Protein AF-A0A7V9N440-F1 (afdb_monomer_lite)

Radius of gyration: 17.46 Å; chains: 1; bounding box: 48×27×47 Å

Structure (mmCIF, N/CA/C/O backbone):
data_AF-A0A7V9N440-F1
#
_entry.id   AF-A0A7V9N440-F1
#
loop_
_atom_site.group_PDB
_atom_site.id
_atom_site.type_symbol
_atom_site.label_atom_id
_atom_site.label_alt_id
_atom_site.label_comp_id
_atom_site.label_asym_id
_atom_site.label_entity_id
_atom_site.label_seq_id
_atom_site.pdbx_PDB_ins_code
_atom_site.Cartn_x
_atom_site.Cartn_y
_atom_site.Cartn_z
_atom_site.occupancy
_atom_site.B_iso_or_equiv
_atom_site.auth_seq_id
_atom_site.auth_comp_id
_atom_site.auth_asym_id
_atom_site.auth_atom_id
_atom_site.pdbx_PDB_model_num
ATOM 1 N N . MET A 1 1 ? -10.049 13.531 -2.911 1.00 30.08 1 MET A N 1
ATOM 2 C CA . MET A 1 1 ? -10.985 13.261 -4.024 1.00 30.08 1 MET A CA 1
ATOM 3 C C . MET A 1 1 ? -10.228 12.430 -5.049 1.00 30.08 1 MET A C 1
ATOM 5 O O . MET A 1 1 ? -9.351 12.970 -5.702 1.00 30.08 1 MET A O 1
ATOM 9 N N . ILE A 1 2 ? -10.453 11.114 -5.098 1.00 34.09 2 ILE A N 1
ATOM 10 C CA . ILE A 1 2 ? -9.831 10.258 -6.120 1.00 34.09 2 ILE A CA 1
ATOM 11 C C . ILE A 1 2 ? -10.713 10.372 -7.361 1.00 34.09 2 ILE A C 1
ATOM 13 O O . ILE A 1 2 ? -11.875 9.965 -7.333 1.00 34.09 2 ILE A O 1
ATOM 17 N N . GLU A 1 3 ? -10.188 11.000 -8.409 1.00 31.73 3 GLU A N 1
ATOM 18 C CA . GLU A 1 3 ? -10.848 11.143 -9.705 1.00 31.73 3 GLU A CA 1
ATOM 19 C C . GLU A 1 3 ? -11.128 9.752 -10.296 1.00 31.73 3 GLU A C 1
ATOM 21 O O . GLU A 1 3 ? -10.263 9.120 -10.887 1.00 31.73 3 GLU A O 1
ATOM 26 N N . ARG A 1 4 ? -12.363 9.259 -10.143 1.00 41.97 4 ARG A N 1
ATOM 27 C CA . ARG A 1 4 ? -12.854 7.997 -10.736 1.00 41.97 4 ARG A CA 1
ATOM 28 C C . ARG A 1 4 ? -13.227 8.139 -12.223 1.00 41.97 4 ARG A C 1
ATOM 30 O O . ARG A 1 4 ? -14.129 7.466 -12.711 1.00 41.97 4 ARG A O 1
ATOM 37 N N . SER A 1 5 ? -12.593 9.067 -12.936 1.00 39.16 5 SER A N 1
ATOM 38 C CA . SER A 1 5 ? -13.054 9.571 -14.234 1.00 39.16 5 SER A CA 1
ATOM 39 C C . SER A 1 5 ? -11.971 9.474 -15.316 1.00 39.16 5 SER A C 1
ATOM 41 O O . SER A 1 5 ? -11.658 10.460 -15.980 1.00 39.16 5 SER A O 1
ATOM 43 N N . SER A 1 6 ? -11.414 8.280 -15.530 1.00 47.31 6 SER A N 1
ATOM 44 C CA . SER A 1 6 ? -10.543 8.004 -16.690 1.00 47.31 6 SER A CA 1
ATOM 45 C C . SER A 1 6 ? -10.477 6.507 -17.055 1.00 47.31 6 SER A C 1
ATOM 47 O O . SER A 1 6 ? -9.452 5.998 -17.497 1.00 47.31 6 SER A O 1
ATOM 49 N N . ASN A 1 7 ? -11.584 5.773 -16.887 1.00 58.81 7 ASN A N 1
ATOM 50 C CA . ASN A 1 7 ? -11.533 4.318 -16.668 1.00 58.81 7 ASN A CA 1
ATOM 51 C C . ASN A 1 7 ? -11.480 3.395 -17.899 1.00 58.81 7 ASN A C 1
ATOM 53 O O . ASN A 1 7 ? -11.348 2.194 -17.712 1.00 58.81 7 ASN A O 1
ATOM 57 N N . SER A 1 8 ? -11.564 3.864 -19.147 1.00 55.25 8 SER A N 1
ATOM 58 C CA . SER A 1 8 ? -11.547 2.946 -20.308 1.00 55.25 8 SER A CA 1
ATOM 59 C C . SER A 1 8 ? -10.202 2.905 -21.030 1.00 55.25 8 SER A C 1
ATOM 61 O O . SER A 1 8 ? -9.631 1.833 -21.196 1.00 55.25 8 SER A O 1
ATOM 63 N N . ALA A 1 9 ? -9.648 4.055 -21.415 1.00 54.59 9 ALA A N 1
ATOM 64 C CA . ALA A 1 9 ? -8.339 4.105 -22.074 1.00 54.59 9 ALA A CA 1
ATOM 65 C C . ALA A 1 9 ? -7.209 3.641 -21.143 1.00 54.59 9 ALA A C 1
ATOM 67 O O . ALA A 1 9 ? -6.314 2.915 -21.573 1.00 54.59 9 ALA A O 1
ATOM 68 N N . GLN A 1 10 ? -7.283 4.018 -19.864 1.00 62.72 10 GLN A N 1
ATOM 69 C CA . GLN A 1 10 ? -6.302 3.615 -18.867 1.00 62.72 10 GLN A CA 1
ATOM 70 C C . GLN A 1 10 ? -6.396 2.116 -18.553 1.00 62.72 10 GLN A C 1
ATOM 72 O O . GLN A 1 10 ? -5.371 1.447 -18.578 1.00 62.72 10 GLN A O 1
ATOM 77 N N . ALA A 1 11 ? -7.604 1.561 -18.405 1.00 63.94 11 ALA A N 1
ATOM 78 C CA . ALA A 1 11 ? -7.788 0.119 -18.222 1.00 63.94 11 ALA A CA 1
ATOM 79 C C . ALA A 1 11 ? -7.306 -0.705 -19.433 1.00 63.94 11 ALA A C 1
ATOM 81 O O . ALA A 1 11 ? -6.727 -1.775 -19.266 1.00 63.94 11 ALA A O 1
ATOM 82 N N . ILE A 1 12 ? -7.487 -0.204 -20.664 1.00 60.53 12 ILE A N 1
ATOM 83 C CA . ILE A 1 12 ? -6.960 -0.847 -21.882 1.00 60.53 12 ILE A CA 1
ATOM 84 C C . ILE A 1 12 ? -5.424 -0.813 -21.903 1.00 60.53 12 ILE A C 1
ATOM 86 O O . ILE A 1 12 ? -4.786 -1.818 -22.219 1.00 60.53 12 ILE A O 1
ATOM 90 N N . LEU A 1 13 ? -4.823 0.331 -21.560 1.00 59.47 13 LEU A N 1
ATOM 91 C CA . LEU A 1 13 ? -3.368 0.488 -21.472 1.00 59.47 13 LEU A CA 1
ATOM 92 C C . LEU A 1 13 ? -2.767 -0.395 -20.374 1.00 59.47 13 LEU A C 1
ATOM 94 O O . LEU A 1 13 ? -1.733 -1.018 -20.597 1.00 59.47 13 LEU A O 1
ATOM 98 N N . GLU A 1 14 ? -3.410 -0.488 -19.216 1.00 64.25 14 GLU A N 1
ATOM 99 C CA . GLU A 1 14 ? -2.986 -1.360 -18.118 1.00 64.25 14 GLU A CA 1
ATOM 100 C C . GLU A 1 14 ? -3.131 -2.840 -18.500 1.00 64.25 14 GLU A C 1
ATOM 102 O O . GLU A 1 14 ? -2.203 -3.615 -18.280 1.00 64.25 14 GLU A O 1
ATOM 107 N N . GLY A 1 15 ? -4.212 -3.221 -19.191 1.00 67.69 15 GLY A N 1
ATOM 108 C CA . GLY A 1 15 ? -4.383 -4.571 -19.737 1.00 67.69 15 GLY A CA 1
ATOM 109 C C . GLY A 1 15 ? -3.292 -4.968 -20.740 1.00 67.69 15 GLY A C 1
ATOM 110 O O . GLY A 1 15 ? -2.798 -6.092 -20.702 1.00 67.69 15 GLY A O 1
ATOM 111 N N . ALA A 1 16 ? -2.847 -4.041 -21.596 1.00 75.50 16 ALA A N 1
ATOM 112 C CA . ALA A 1 16 ? -1.735 -4.280 -22.525 1.00 75.50 16 ALA A CA 1
ATOM 113 C C . ALA A 1 16 ? -0.368 -4.413 -21.824 1.00 75.50 16 ALA A C 1
ATOM 115 O O . ALA A 1 16 ? 0.564 -4.979 -22.392 1.00 75.50 16 ALA A O 1
ATOM 116 N N . ASN A 1 17 ? -0.252 -3.903 -20.596 1.00 84.69 17 ASN A N 1
ATOM 117 C CA . ASN A 1 17 ? 0.966 -3.920 -19.786 1.00 84.69 17 ASN A CA 1
ATOM 118 C C . ASN A 1 17 ? 0.859 -4.869 -18.580 1.00 84.69 17 ASN A C 1
ATOM 120 O O . ASN A 1 17 ? 1.637 -4.750 -17.635 1.00 84.69 17 ASN A O 1
ATOM 124 N N . TYR A 1 18 ? -0.074 -5.824 -18.612 1.00 84.69 18 TYR A N 1
ATOM 125 C CA . TYR A 1 18 ? -0.367 -6.722 -17.494 1.00 84.69 18 TYR A CA 1
ATOM 126 C C . TYR A 1 18 ? 0.875 -7.447 -16.951 1.00 84.69 18 TYR A C 1
ATOM 128 O O . TYR A 1 18 ? 1.126 -7.423 -15.749 1.00 84.69 18 TYR A O 1
ATOM 136 N N . ASP A 1 19 ? 1.709 -8.013 -17.829 1.00 88.25 19 ASP A N 1
ATOM 137 C CA . ASP A 1 19 ? 2.935 -8.722 -17.426 1.00 88.25 19 ASP A CA 1
ATOM 138 C C . ASP A 1 19 ? 3.953 -7.800 -16.744 1.00 88.25 19 ASP A C 1
ATOM 140 O O . ASP A 1 19 ? 4.621 -8.186 -15.788 1.00 88.25 19 ASP A O 1
ATOM 144 N N . ALA A 1 20 ? 4.070 -6.564 -17.235 1.00 90.56 20 ALA A N 1
ATOM 145 C CA . ALA A 1 20 ? 4.937 -5.552 -16.647 1.00 90.56 20 ALA A CA 1
ATOM 146 C C . ALA A 1 20 ? 4.436 -5.138 -15.257 1.00 90.56 20 ALA A C 1
ATOM 148 O O . ALA A 1 20 ? 5.210 -5.082 -14.304 1.00 90.56 20 ALA A O 1
ATOM 149 N N . ILE A 1 21 ? 3.134 -4.901 -15.122 1.00 90.50 21 ILE A N 1
ATOM 150 C CA . ILE A 1 21 ? 2.525 -4.583 -13.832 1.00 90.50 21 ILE A CA 1
ATOM 151 C C . ILE A 1 21 ? 2.727 -5.744 -12.853 1.00 90.50 21 ILE A C 1
ATOM 153 O O . ILE A 1 21 ? 3.155 -5.510 -11.728 1.00 90.50 21 ILE A O 1
ATOM 157 N N . ASN A 1 22 ? 2.503 -6.990 -13.275 1.00 90.81 22 ASN A N 1
ATOM 158 C CA . ASN A 1 22 ? 2.720 -8.158 -12.421 1.00 90.81 22 ASN A CA 1
ATOM 159 C C . ASN A 1 22 ? 4.161 -8.273 -11.928 1.00 90.81 22 ASN A C 1
ATOM 161 O O . ASN A 1 22 ? 4.359 -8.530 -10.747 1.00 90.81 22 ASN A O 1
ATOM 165 N N . ALA A 1 23 ? 5.153 -8.009 -12.781 1.00 91.94 23 ALA A N 1
ATOM 166 C CA . ALA A 1 23 ? 6.550 -8.021 -12.357 1.00 91.94 23 ALA A CA 1
ATOM 167 C C . ALA A 1 23 ? 6.837 -6.974 -11.259 1.00 91.94 23 ALA A C 1
ATOM 169 O O . ALA A 1 23 ? 7.569 -7.251 -10.307 1.00 91.94 23 ALA A O 1
ATOM 170 N N . ILE A 1 24 ? 6.203 -5.796 -11.334 1.00 93.88 24 ILE A N 1
ATOM 171 C CA . ILE A 1 24 ? 6.261 -4.794 -10.260 1.00 93.88 24 ILE A CA 1
ATOM 172 C C . ILE A 1 24 ? 5.580 -5.321 -8.991 1.00 93.88 24 ILE A C 1
ATOM 174 O O . ILE A 1 24 ? 6.146 -5.203 -7.906 1.00 93.88 24 ILE A O 1
ATOM 178 N N . LEU A 1 25 ? 4.379 -5.895 -9.105 1.00 93.81 25 LEU A N 1
ATOM 179 C CA . LEU A 1 25 ? 3.637 -6.421 -7.953 1.00 93.81 25 LEU A CA 1
ATOM 180 C C . LEU A 1 25 ? 4.380 -7.584 -7.271 1.00 93.81 25 LEU A C 1
ATOM 182 O O . LEU A 1 25 ? 4.369 -7.663 -6.047 1.00 93.81 25 LEU A O 1
ATOM 186 N N . ASP A 1 26 ? 5.089 -8.427 -8.025 1.00 94.06 26 ASP A N 1
ATOM 187 C CA . ASP A 1 26 ? 5.954 -9.489 -7.492 1.00 94.06 26 ASP A CA 1
ATOM 188 C C . ASP A 1 26 ? 7.138 -8.922 -6.696 1.00 94.06 26 ASP A C 1
ATOM 190 O O . ASP A 1 26 ? 7.470 -9.407 -5.606 1.00 94.06 26 ASP A O 1
ATOM 194 N N . ALA A 1 27 ? 7.759 -7.852 -7.201 1.00 94.12 27 ALA A N 1
ATOM 195 C CA . ALA A 1 27 ? 8.814 -7.149 -6.479 1.00 94.12 27 ALA A CA 1
ATOM 196 C C . ALA A 1 27 ? 8.284 -6.508 -5.184 1.00 94.12 27 ALA A C 1
ATOM 198 O O . ALA A 1 27 ? 8.940 -6.584 -4.144 1.00 94.12 27 ALA A O 1
ATOM 199 N N . VAL A 1 28 ? 7.084 -5.922 -5.223 1.00 95.31 28 VAL A N 1
ATOM 200 C CA . VAL A 1 28 ? 6.410 -5.377 -4.036 1.00 95.31 28 VAL A CA 1
ATOM 201 C C . VAL A 1 28 ? 6.100 -6.473 -3.020 1.00 95.31 28 VAL A C 1
ATOM 203 O O . VAL A 1 28 ? 6.401 -6.302 -1.841 1.00 95.31 28 VAL A O 1
ATOM 206 N N . GLU A 1 29 ? 5.530 -7.599 -3.449 1.00 95.31 29 GLU A N 1
ATOM 207 C CA . GLU A 1 29 ? 5.205 -8.712 -2.554 1.00 95.31 29 GLU A CA 1
ATOM 208 C C . GLU A 1 29 ? 6.461 -9.250 -1.863 1.00 95.31 29 GLU A C 1
ATOM 210 O O . GLU A 1 29 ? 6.449 -9.522 -0.665 1.00 95.31 29 GLU A O 1
ATOM 215 N N . THR A 1 30 ? 7.585 -9.307 -2.579 1.00 94.44 30 THR A N 1
ATOM 216 C CA . THR A 1 30 ? 8.878 -9.668 -1.984 1.00 94.44 30 THR A CA 1
ATOM 217 C C . THR A 1 30 ? 9.269 -8.708 -0.856 1.00 94.44 30 THR A C 1
ATOM 219 O O . THR A 1 30 ? 9.739 -9.143 0.199 1.00 94.44 30 THR A O 1
ATOM 222 N N . VAL A 1 31 ? 9.043 -7.402 -1.034 1.00 95.06 31 VAL A N 1
ATOM 223 C CA . VAL A 1 31 ? 9.266 -6.410 0.027 1.00 95.06 31 VAL A CA 1
ATOM 224 C C . VAL A 1 31 ? 8.295 -6.610 1.194 1.00 95.06 31 VAL A C 1
ATOM 226 O O . VAL A 1 31 ? 8.734 -6.607 2.343 1.00 95.06 31 VAL A O 1
ATOM 229 N N . PHE A 1 32 ? 7.007 -6.833 0.929 1.00 94.88 32 PHE A N 1
ATOM 230 C CA . PHE A 1 32 ? 6.005 -7.126 1.960 1.00 94.88 32 PHE A CA 1
ATOM 231 C C . PHE A 1 32 ? 6.393 -8.337 2.811 1.00 94.88 32 PHE A C 1
ATOM 233 O O . PHE A 1 32 ? 6.404 -8.250 4.038 1.00 94.88 32 PHE A O 1
ATOM 240 N N . LEU A 1 33 ? 6.805 -9.434 2.175 1.00 93.19 33 LEU A N 1
ATOM 241 C CA . LEU A 1 33 ? 7.284 -10.630 2.866 1.00 93.19 33 LEU A CA 1
ATOM 242 C C . LEU A 1 33 ? 8.558 -10.357 3.680 1.00 93.19 33 LEU A C 1
ATOM 244 O O . LEU A 1 33 ? 8.710 -10.890 4.779 1.00 93.19 33 LEU A O 1
ATOM 248 N N . SER A 1 34 ? 9.459 -9.501 3.192 1.00 93.44 34 SER A N 1
ATOM 249 C CA . SER A 1 34 ? 10.636 -9.084 3.963 1.00 93.44 34 SER A CA 1
ATOM 250 C C . SER A 1 34 ? 10.241 -8.324 5.233 1.00 93.44 34 SER A C 1
ATOM 252 O O . SER A 1 34 ? 10.752 -8.641 6.303 1.00 93.44 34 SER A O 1
ATOM 254 N N . ILE A 1 35 ? 9.320 -7.361 5.133 1.00 91.19 35 ILE A N 1
ATOM 255 C CA . ILE A 1 35 ? 8.816 -6.565 6.269 1.00 91.19 35 ILE A CA 1
ATOM 256 C C . ILE A 1 35 ? 8.097 -7.468 7.273 1.00 91.19 35 ILE A C 1
ATOM 258 O O . ILE A 1 35 ? 8.349 -7.406 8.476 1.00 91.19 35 ILE A O 1
ATOM 262 N N . ALA A 1 36 ? 7.246 -8.366 6.779 1.00 90.56 36 ALA A N 1
ATOM 263 C CA . ALA A 1 36 ? 6.568 -9.374 7.580 1.00 90.56 36 ALA A CA 1
ATOM 264 C C . ALA A 1 36 ? 7.536 -10.176 8.462 1.00 90.56 36 ALA A C 1
ATOM 266 O O . ALA A 1 36 ? 7.302 -10.342 9.662 1.00 90.56 36 ALA A O 1
ATOM 267 N N . VAL A 1 37 ? 8.635 -10.650 7.867 1.00 91.56 37 VAL A N 1
ATOM 268 C CA . VAL A 1 37 ? 9.679 -11.412 8.561 1.00 91.56 37 VAL A CA 1
ATOM 269 C C . VAL A 1 37 ? 10.464 -10.524 9.529 1.00 91.56 37 VAL A C 1
ATOM 271 O O . VAL A 1 37 ? 10.637 -10.907 10.688 1.00 91.56 37 VAL A O 1
ATOM 274 N N . GLU A 1 38 ? 10.904 -9.345 9.083 1.00 91.75 38 GLU A N 1
ATOM 275 C CA . GLU A 1 38 ? 11.689 -8.383 9.869 1.00 91.75 38 GLU A CA 1
ATOM 276 C C . GLU A 1 38 ? 10.964 -7.980 11.161 1.00 91.75 38 GLU A C 1
ATOM 278 O O . GLU A 1 38 ? 11.551 -8.002 12.246 1.00 91.75 38 GLU A O 1
ATOM 283 N N . HIS A 1 39 ? 9.657 -7.724 11.068 1.00 87.00 39 HIS A N 1
ATOM 284 C CA . HIS A 1 39 ? 8.832 -7.280 12.191 1.00 87.00 39 HIS A CA 1
ATOM 285 C C . HIS A 1 39 ? 8.024 -8.395 12.865 1.00 87.00 39 HIS A C 1
ATOM 287 O O . HIS A 1 39 ? 7.275 -8.128 13.806 1.00 87.00 39 HIS A O 1
ATOM 293 N N . ARG A 1 40 ? 8.196 -9.654 12.438 1.00 87.75 40 ARG A N 1
ATOM 294 C CA . ARG A 1 40 ? 7.511 -10.837 12.997 1.00 87.75 40 ARG A CA 1
ATOM 295 C C . ARG A 1 40 ? 5.983 -10.700 13.008 1.00 87.75 40 ARG A C 1
ATOM 297 O O . ARG A 1 40 ? 5.326 -11.117 13.968 1.00 87.75 40 ARG A O 1
ATOM 304 N N . LEU A 1 41 ? 5.428 -10.116 11.949 1.00 85.06 41 LEU A N 1
ATOM 305 C CA . LEU A 1 41 ? 3.986 -9.947 11.792 1.00 85.06 41 LEU A CA 1
ATOM 306 C C . LEU A 1 41 ? 3.298 -11.322 11.688 1.00 85.06 41 LEU A C 1
ATOM 308 O O . LEU A 1 41 ? 3.867 -12.288 11.176 1.00 85.06 41 LEU A O 1
ATOM 312 N N . ARG A 1 42 ? 2.071 -11.431 12.208 1.00 80.69 42 ARG A N 1
ATOM 313 C CA . ARG A 1 42 ? 1.247 -12.653 12.176 1.00 80.69 42 ARG A CA 1
ATOM 314 C C . ARG A 1 42 ? -0.112 -12.334 11.567 1.00 80.69 42 ARG A C 1
ATOM 316 O O . ARG A 1 42 ? -0.557 -11.199 11.669 1.00 80.69 42 ARG A O 1
ATOM 323 N N . GLY A 1 43 ? -0.769 -13.337 10.980 1.00 77.50 43 GLY A N 1
ATOM 324 C CA . GLY A 1 43 ? -2.095 -13.153 10.376 1.00 77.50 43 GLY A CA 1
ATOM 325 C C . GLY A 1 43 ? -2.071 -12.148 9.226 1.00 77.50 43 GLY A C 1
ATOM 326 O O . GLY A 1 43 ? -2.930 -11.278 9.151 1.00 77.50 43 GLY A O 1
ATOM 327 N N . ILE A 1 44 ? -1.027 -12.220 8.400 1.00 86.88 44 ILE A N 1
ATOM 328 C CA . ILE A 1 44 ? -0.857 -11.331 7.257 1.00 86.88 44 ILE A CA 1
ATOM 329 C C . ILE A 1 44 ? -1.720 -11.851 6.122 1.00 86.88 44 ILE A C 1
ATOM 331 O O . ILE A 1 44 ? -1.623 -13.023 5.754 1.00 86.88 44 ILE A O 1
ATOM 335 N N . GLU A 1 45 ? -2.510 -10.961 5.550 1.00 89.31 45 GLU A N 1
ATOM 336 C CA . GLU A 1 45 ? -3.277 -11.213 4.342 1.00 89.31 45 GLU A CA 1
ATOM 337 C C . GLU A 1 45 ? -2.695 -10.356 3.226 1.00 89.31 45 GLU A C 1
ATOM 339 O O . GLU A 1 45 ? -2.377 -9.183 3.425 1.00 89.31 45 GLU A O 1
ATOM 344 N N . THR A 1 46 ? -2.487 -10.955 2.055 1.00 90.56 46 THR A N 1
ATOM 345 C CA . THR A 1 46 ? -2.036 -10.233 0.866 1.00 90.56 46 THR A CA 1
ATOM 346 C C . THR A 1 46 ? -3.055 -10.418 -0.237 1.00 90.56 46 THR A C 1
ATOM 348 O O . THR A 1 46 ? -3.338 -11.540 -0.654 1.00 90.56 46 THR A O 1
ATOM 351 N N . GLU A 1 47 ? -3.608 -9.307 -0.699 1.00 88.88 47 GLU A N 1
ATOM 352 C CA . GLU A 1 47 ? -4.588 -9.266 -1.774 1.00 88.88 47 GLU A CA 1
ATOM 353 C C . GLU A 1 47 ? -3.960 -8.584 -2.986 1.00 88.88 47 GLU A C 1
ATOM 355 O O . GLU A 1 47 ? -3.324 -7.537 -2.866 1.00 88.88 47 GLU A O 1
ATOM 360 N N . ARG A 1 48 ? -4.128 -9.184 -4.165 1.00 85.88 48 ARG A N 1
ATOM 361 C CA . ARG A 1 48 ? -3.637 -8.659 -5.444 1.00 85.88 48 ARG A CA 1
ATOM 362 C C . ARG A 1 48 ? -4.813 -8.398 -6.373 1.00 85.88 48 ARG A C 1
ATOM 364 O O . ARG A 1 48 ? -5.759 -9.179 -6.383 1.00 85.88 48 ARG A O 1
ATOM 371 N N . TRP A 1 49 ? -4.676 -7.373 -7.211 1.00 71.19 49 TRP A N 1
ATOM 372 C CA . TRP A 1 49 ? -5.598 -7.009 -8.287 1.00 71.19 49 TRP A CA 1
ATOM 373 C C . TRP A 1 49 ? -7.034 -6.771 -7.829 1.00 71.19 49 TRP A C 1
ATOM 375 O O . TRP A 1 49 ? -7.869 -7.675 -7.783 1.00 71.19 49 TRP A O 1
ATOM 385 N N . ARG A 1 50 ? -7.369 -5.499 -7.619 1.00 65.38 50 ARG A N 1
ATOM 386 C CA . ARG A 1 50 ? -8.769 -5.101 -7.587 1.00 65.38 50 ARG A CA 1
ATOM 387 C C . ARG A 1 50 ? -9.294 -5.068 -9.017 1.00 65.38 50 ARG A C 1
ATOM 389 O O . ARG A 1 50 ? -8.591 -4.669 -9.940 1.00 65.38 50 ARG A O 1
ATOM 396 N N . TRP A 1 51 ? -10.537 -5.493 -9.205 1.00 62.66 51 TRP A N 1
ATOM 397 C CA . TRP A 1 51 ? -11.186 -5.598 -10.518 1.00 62.66 51 TRP A CA 1
ATOM 398 C C . TRP A 1 51 ? -11.203 -4.286 -11.326 1.00 62.66 51 TRP A C 1
ATOM 400 O O . TRP A 1 51 ? -11.436 -4.324 -12.532 1.00 62.66 51 TRP A O 1
ATOM 410 N N . ASP A 1 52 ? -10.963 -3.143 -10.681 1.00 67.19 52 ASP A N 1
ATOM 411 C CA . ASP A 1 52 ? -10.904 -1.813 -11.280 1.00 67.19 52 ASP A CA 1
ATOM 412 C C . ASP A 1 52 ? -9.495 -1.199 -11.337 1.00 67.19 52 ASP A C 1
ATOM 414 O O . ASP A 1 52 ? -9.337 -0.190 -12.024 1.00 67.19 52 ASP A O 1
ATOM 418 N N . GLN A 1 53 ? -8.485 -1.764 -10.656 1.00 79.25 53 GLN A N 1
ATOM 419 C CA . GLN A 1 53 ? -7.129 -1.210 -10.679 1.00 79.25 53 GLN A CA 1
ATOM 420 C C . GLN A 1 53 ? -6.005 -2.190 -10.277 1.00 79.25 53 GLN A C 1
ATOM 422 O O . GLN A 1 53 ? -6.158 -2.991 -9.347 1.00 79.25 53 GLN A O 1
ATOM 427 N N . PRO A 1 54 ? -4.830 -2.080 -10.923 1.00 87.44 54 PRO A N 1
ATOM 428 C CA . PRO A 1 54 ? -3.609 -2.787 -10.537 1.00 87.44 54 PRO A CA 1
ATOM 429 C C . PRO A 1 54 ? -3.100 -2.361 -9.156 1.00 87.44 54 PRO A C 1
ATOM 431 O O . PRO A 1 54 ? -2.551 -1.269 -8.967 1.00 87.44 54 PRO A O 1
ATOM 434 N N . GLU A 1 55 ? -3.248 -3.253 -8.183 1.00 91.81 55 GLU A N 1
ATOM 435 C CA . GLU A 1 55 ? -2.782 -3.025 -6.821 1.00 91.81 55 GLU A CA 1
ATOM 436 C C . GLU A 1 55 ? -2.381 -4.305 -6.100 1.00 91.81 55 GLU A C 1
ATOM 438 O O . GLU A 1 55 ? -2.774 -5.411 -6.478 1.00 91.81 55 GLU A O 1
ATOM 443 N N . ILE A 1 56 ? -1.619 -4.123 -5.027 1.00 93.31 56 ILE A N 1
ATOM 444 C CA . ILE A 1 56 ? -1.368 -5.143 -4.019 1.00 93.31 56 ILE A CA 1
ATOM 445 C C . ILE A 1 56 ? -1.481 -4.515 -2.632 1.00 93.31 56 ILE A C 1
ATOM 447 O O . ILE A 1 56 ? -1.005 -3.400 -2.396 1.00 93.31 56 ILE A O 1
ATOM 451 N N . VAL A 1 57 ? -2.134 -5.225 -1.723 1.00 93.69 57 VAL A N 1
ATOM 452 C CA . VAL A 1 57 ? -2.387 -4.796 -0.350 1.00 93.69 57 VAL A CA 1
ATOM 453 C C . VAL A 1 57 ? -1.855 -5.863 0.587 1.00 93.69 57 VAL A C 1
ATOM 455 O O . VAL A 1 57 ? -2.193 -7.029 0.424 1.00 93.69 57 VAL A O 1
ATOM 458 N N . MET A 1 58 ? -1.049 -5.469 1.569 1.00 94.19 58 MET A N 1
ATOM 459 C CA . MET A 1 58 ? -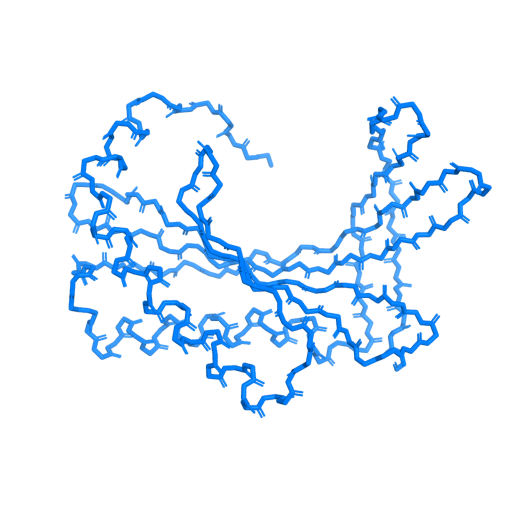0.706 -6.302 2.717 1.00 94.19 58 MET A CA 1
ATOM 460 C C . MET A 1 58 ? -1.436 -5.763 3.940 1.00 94.19 58 MET A C 1
ATOM 462 O O . MET A 1 58 ? -1.148 -4.654 4.388 1.00 94.19 58 MET A O 1
ATOM 466 N N . SER A 1 59 ? -2.347 -6.558 4.484 1.00 92.00 59 SER A N 1
ATOM 467 C CA . SER A 1 59 ? -3.090 -6.266 5.707 1.00 92.00 59 SER A CA 1
ATOM 468 C C . SER A 1 59 ? -2.563 -7.114 6.854 1.00 92.00 59 SER A C 1
ATOM 470 O O . SER A 1 59 ? -2.179 -8.269 6.666 1.00 92.00 59 SER A O 1
ATOM 472 N N . TRP A 1 60 ? -2.552 -6.552 8.055 1.00 88.94 60 TRP A N 1
ATOM 473 C CA . TRP A 1 60 ? -2.261 -7.299 9.268 1.00 88.94 60 TRP A CA 1
ATOM 474 C C . TRP A 1 60 ? -3.056 -6.735 10.436 1.00 88.94 60 TRP A C 1
ATOM 476 O O . TRP A 1 60 ? -3.325 -5.534 10.530 1.00 88.94 60 TRP A O 1
ATOM 486 N N . PHE A 1 61 ? -3.387 -7.624 11.362 1.00 78.50 61 PHE A N 1
ATOM 487 C CA . PHE A 1 61 ? -3.867 -7.230 12.673 1.00 78.50 61 PHE A CA 1
ATOM 488 C C . PHE A 1 61 ? -2.690 -7.231 13.651 1.00 78.50 61 PHE A C 1
ATOM 490 O O . PHE A 1 61 ? -1.792 -8.079 13.551 1.00 78.50 61 PHE A O 1
ATOM 497 N N . PRO A 1 62 ? -2.643 -6.289 14.603 1.00 66.62 62 PRO A N 1
ATOM 498 C CA . PRO A 1 62 ? -1.766 -6.434 15.746 1.00 66.62 62 PRO A CA 1
ATOM 499 C C . PRO A 1 62 ? -2.102 -7.739 16.480 1.00 66.62 62 PRO A C 1
ATOM 501 O O . PRO A 1 62 ? -3.194 -8.294 16.363 1.00 66.62 62 PRO A O 1
ATOM 504 N N . VAL A 1 63 ? -1.136 -8.246 17.247 1.00 61.12 63 VAL A N 1
ATOM 505 C CA . VAL A 1 63 ? -1.391 -9.326 18.212 1.00 61.12 63 VAL A CA 1
ATOM 506 C C . VAL A 1 63 ? -2.613 -8.923 19.052 1.00 61.12 63 VAL A C 1
ATOM 508 O O . VAL A 1 63 ? -2.633 -7.763 19.461 1.00 61.12 63 VAL A O 1
ATOM 511 N N . PRO A 1 64 ? -3.589 -9.819 19.309 1.00 55.22 64 PRO A N 1
ATOM 512 C CA . PRO A 1 64 ? -4.835 -9.452 19.975 1.00 55.22 64 PRO A CA 1
ATOM 513 C C . PRO A 1 64 ? -4.569 -8.608 21.228 1.00 55.22 64 PRO A C 1
ATOM 515 O O . PRO A 1 64 ? -3.866 -9.052 22.144 1.00 55.22 64 PRO A O 1
ATOM 518 N N . ARG A 1 65 ? -5.094 -7.382 21.233 1.00 56.22 65 ARG A N 1
ATOM 519 C CA . ARG A 1 65 ? -5.053 -6.424 22.349 1.00 56.22 65 ARG A CA 1
ATOM 520 C C . ARG A 1 65 ? -6.476 -5.920 22.609 1.00 56.22 65 ARG A C 1
ATOM 522 O O . ARG A 1 65 ? -7.406 -6.295 21.912 1.00 56.22 65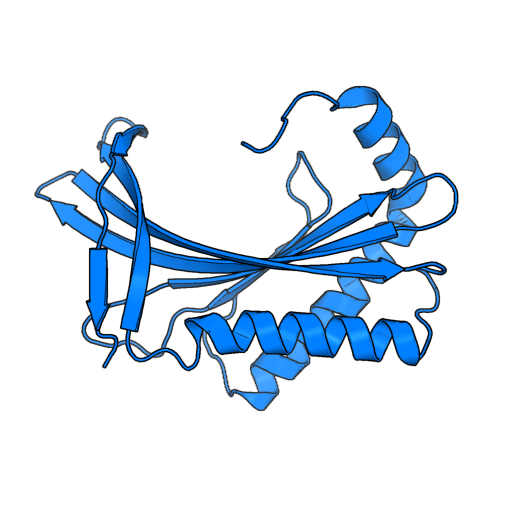 ARG A O 1
ATOM 529 N N . SER A 1 66 ? -6.661 -5.109 23.648 1.00 52.84 66 SER A N 1
ATOM 530 C CA . SER A 1 66 ? -7.965 -4.548 24.041 1.00 52.84 66 SER A CA 1
ATOM 531 C C . SER A 1 66 ? -8.649 -3.721 22.943 1.00 52.84 66 SER A C 1
ATOM 533 O O . SER A 1 66 ? -9.872 -3.603 22.970 1.00 52.84 66 SER A O 1
ATOM 535 N N . THR A 1 67 ? -7.885 -3.200 21.976 1.00 64.81 67 THR A N 1
ATOM 536 C CA . THR A 1 67 ? -8.398 -2.449 20.827 1.00 64.81 67 THR A CA 1
ATOM 537 C C . THR A 1 67 ? -7.790 -2.990 19.534 1.00 64.81 67 THR A C 1
ATOM 539 O O . THR A 1 67 ? -6.612 -2.763 19.245 1.00 64.81 67 THR A O 1
ATOM 542 N N . ASP A 1 68 ? -8.586 -3.711 18.746 1.00 77.88 68 ASP A N 1
ATOM 543 C CA . ASP A 1 68 ? -8.143 -4.280 17.472 1.00 77.88 68 ASP A CA 1
ATOM 544 C C . ASP A 1 68 ? -8.115 -3.192 16.387 1.00 77.88 68 ASP A C 1
ATOM 546 O O . ASP A 1 68 ? -9.110 -2.907 15.720 1.00 77.88 68 ASP A O 1
ATOM 550 N N . VAL A 1 69 ? -6.955 -2.553 16.218 1.00 86.62 69 VAL A N 1
ATOM 551 C CA . VAL A 1 69 ? -6.702 -1.613 15.115 1.00 86.62 69 VAL A CA 1
ATOM 552 C C . VAL A 1 69 ? -6.125 -2.376 13.931 1.00 86.62 69 VAL A C 1
ATOM 554 O O . VAL A 1 69 ? -4.952 -2.750 13.952 1.00 86.62 69 VAL A O 1
ATOM 557 N N . GLY A 1 70 ? -6.921 -2.587 12.887 1.00 88.56 70 GLY A N 1
ATOM 558 C CA . GLY A 1 70 ? -6.439 -3.169 11.639 1.00 88.56 70 GLY A CA 1
ATOM 559 C C . GLY A 1 70 ? -5.523 -2.202 10.890 1.00 88.56 70 GLY A C 1
ATOM 560 O O . GLY A 1 70 ? -5.708 -0.984 10.946 1.00 88.56 70 GLY A O 1
ATOM 561 N N . LYS A 1 71 ? -4.499 -2.730 10.214 1.00 90.94 71 LYS A N 1
ATOM 562 C CA . LYS A 1 71 ? -3.526 -1.935 9.452 1.00 90.94 71 LYS A CA 1
ATOM 563 C C . LYS A 1 71 ? -3.294 -2.559 8.085 1.00 90.94 71 LYS A C 1
ATOM 565 O O . LYS A 1 71 ? -3.345 -3.779 7.940 1.00 90.94 71 LYS A O 1
ATOM 570 N N . ASN A 1 72 ? -3.033 -1.732 7.079 1.00 92.81 72 ASN A N 1
ATOM 571 C CA . ASN A 1 72 ? -2.579 -2.216 5.782 1.00 92.81 72 ASN A CA 1
ATOM 572 C C . ASN A 1 72 ? -1.596 -1.260 5.113 1.00 92.81 72 ASN A C 1
ATOM 574 O O . ASN A 1 72 ? -1.579 -0.062 5.391 1.00 92.81 72 ASN A O 1
ATOM 578 N N . ILE A 1 73 ? -0.797 -1.810 4.203 1.00 93.81 73 ILE A N 1
ATOM 579 C CA . ILE A 1 73 ? -0.021 -1.054 3.226 1.00 93.81 73 ILE A CA 1
ATOM 580 C C . ILE A 1 73 ? -0.528 -1.449 1.853 1.00 93.81 73 ILE A C 1
ATOM 582 O O . ILE A 1 73 ? -0.657 -2.631 1.539 1.00 93.81 73 ILE A O 1
ATOM 586 N N . ARG A 1 74 ? -0.786 -0.449 1.025 1.00 92.88 74 ARG A N 1
ATOM 587 C CA . ARG A 1 74 ? -1.282 -0.589 -0.335 1.00 92.88 74 ARG A CA 1
ATOM 588 C C . ARG A 1 74 ? -0.281 0.010 -1.304 1.00 92.88 74 ARG A C 1
ATOM 590 O O . ARG A 1 74 ? 0.176 1.134 -1.108 1.00 92.88 74 ARG A O 1
ATOM 597 N N . ILE A 1 75 ? -0.005 -0.715 -2.382 1.00 94.62 75 ILE A N 1
ATOM 598 C CA . ILE A 1 75 ? 0.715 -0.190 -3.540 1.00 94.62 75 ILE A CA 1
ATOM 599 C C . ILE A 1 75 ? -0.211 -0.202 -4.744 1.00 94.62 75 ILE A C 1
ATOM 601 O O . ILE A 1 75 ? -0.738 -1.246 -5.120 1.00 94.62 75 ILE A O 1
ATOM 605 N N . PHE A 1 76 ? -0.372 0.962 -5.359 1.00 92.12 76 PHE A N 1
ATOM 606 C CA . PHE A 1 76 ? -1.070 1.139 -6.626 1.00 92.12 76 PHE A CA 1
ATOM 607 C C . PHE A 1 76 ? -0.055 1.389 -7.740 1.00 92.12 76 PHE A C 1
ATOM 609 O O . PHE A 1 76 ? 0.864 2.192 -7.564 1.00 92.12 76 PHE A O 1
ATOM 616 N N . VAL A 1 77 ? -0.227 0.735 -8.888 1.00 91.62 77 VAL A N 1
ATOM 617 C CA . VAL A 1 77 ? 0.700 0.839 -10.023 1.00 91.62 77 VAL A CA 1
ATOM 618 C C . VAL A 1 77 ? -0.028 1.407 -11.233 1.00 91.62 77 VAL A C 1
ATOM 620 O O . VAL A 1 77 ? -0.812 0.710 -11.849 1.00 91.62 77 VAL A O 1
ATOM 623 N N . LYS A 1 78 ? 0.267 2.637 -11.650 1.00 89.62 78 LYS A N 1
ATOM 624 C CA . LYS A 1 78 ? -0.268 3.187 -12.913 1.00 89.62 78 LYS A CA 1
ATOM 625 C C . LYS A 1 78 ? 0.807 3.425 -13.946 1.00 89.62 78 LYS A C 1
ATOM 627 O O . LYS A 1 78 ? 1.971 3.619 -13.613 1.00 89.62 78 LYS A O 1
ATOM 632 N N . MET A 1 79 ? 0.396 3.547 -15.200 1.00 87.50 79 MET A N 1
ATOM 633 C CA . MET A 1 79 ? 1.240 4.141 -16.234 1.00 87.50 79 MET A CA 1
ATOM 634 C C . MET A 1 79 ? 1.466 5.632 -15.933 1.00 87.50 79 MET A C 1
ATOM 636 O O . MET A 1 79 ? 0.513 6.393 -15.770 1.00 87.50 79 MET A O 1
ATOM 640 N N . GLY A 1 80 ? 2.727 6.067 -15.882 1.00 82.31 80 GLY A N 1
ATOM 641 C CA . GLY A 1 80 ? 3.104 7.486 -15.785 1.00 82.31 80 GLY A CA 1
ATOM 642 C C . GLY A 1 80 ? 3.278 8.178 -17.140 1.00 82.31 80 GLY A C 1
ATOM 643 O O . GLY A 1 80 ? 3.665 9.341 -17.219 1.00 82.31 80 GLY A O 1
ATOM 644 N N . GLY A 1 81 ? 3.024 7.449 -18.223 1.00 78.75 81 GLY A N 1
ATOM 645 C CA . GLY A 1 81 ? 3.253 7.854 -19.603 1.00 78.75 81 GLY A CA 1
ATOM 646 C C . GLY A 1 81 ? 3.423 6.612 -20.471 1.00 78.75 81 GLY A C 1
ATOM 647 O O . GLY A 1 81 ? 2.948 5.541 -20.113 1.00 78.75 81 GLY A O 1
ATOM 648 N N . SER A 1 82 ? 4.125 6.729 -21.597 1.00 76.12 82 SER A N 1
ATOM 649 C CA . SER A 1 82 ? 4.409 5.582 -22.473 1.00 76.12 82 SER A CA 1
ATOM 650 C C . SER A 1 82 ? 5.620 4.747 -22.041 1.00 76.12 82 SER A C 1
ATOM 652 O O . SER A 1 82 ? 5.802 3.649 -22.556 1.00 76.12 82 SER A O 1
ATOM 654 N N . THR A 1 83 ? 6.464 5.261 -21.141 1.00 79.94 83 THR A N 1
ATOM 655 C CA . THR A 1 83 ? 7.806 4.706 -20.882 1.00 79.94 83 THR A CA 1
ATOM 656 C C . THR A 1 83 ? 8.081 4.324 -19.433 1.00 79.94 83 THR A C 1
ATOM 658 O O . THR A 1 83 ? 9.164 3.826 -19.150 1.00 79.94 83 THR A O 1
ATOM 661 N N . HIS A 1 84 ? 7.162 4.588 -18.504 1.00 89.12 84 HIS A N 1
ATOM 662 C CA . HIS A 1 84 ? 7.381 4.280 -17.093 1.00 89.12 84 HIS A CA 1
ATOM 663 C C . HIS A 1 84 ? 6.072 4.033 -16.345 1.00 89.12 84 HIS A C 1
ATOM 665 O O . HIS A 1 84 ? 4.996 4.491 -16.746 1.00 89.12 84 HIS A O 1
ATOM 671 N N . PHE A 1 85 ? 6.207 3.345 -15.218 1.00 92.44 85 PHE A N 1
ATOM 672 C CA . PHE A 1 85 ? 5.162 3.068 -14.247 1.00 92.44 85 PHE A CA 1
ATOM 673 C C . PHE A 1 85 ? 5.386 3.927 -13.003 1.00 92.44 85 PHE A C 1
ATOM 675 O O . PHE A 1 85 ? 6.517 4.252 -12.646 1.00 92.44 85 PHE A O 1
ATOM 682 N N . ILE A 1 86 ? 4.302 4.301 -12.339 1.00 93.00 86 ILE A N 1
ATOM 683 C CA . ILE A 1 86 ? 4.298 5.030 -11.078 1.00 93.00 86 ILE A CA 1
ATOM 684 C C . ILE A 1 86 ? 3.691 4.104 -10.035 1.00 93.00 86 ILE A C 1
ATOM 686 O O . ILE A 1 86 ? 2.503 3.787 -10.105 1.00 93.00 86 ILE A O 1
ATOM 690 N N . CYS A 1 87 ? 4.499 3.725 -9.053 1.00 93.94 87 CYS A N 1
ATOM 691 C CA . CYS A 1 87 ? 4.065 2.997 -7.870 1.00 93.94 87 CYS A CA 1
ATOM 692 C C . CYS A 1 87 ? 3.762 4.007 -6.764 1.00 93.94 87 CYS A C 1
ATOM 694 O O . CYS A 1 87 ? 4.681 4.644 -6.247 1.00 93.94 87 CYS A O 1
ATOM 696 N N . ALA A 1 88 ? 2.493 4.188 -6.414 1.00 93.94 88 ALA A N 1
ATOM 697 C CA . ALA A 1 88 ? 2.082 4.997 -5.273 1.00 93.94 88 ALA A CA 1
ATOM 698 C C . ALA A 1 88 ? 1.940 4.109 -4.037 1.00 93.94 88 ALA A C 1
ATOM 700 O O . ALA A 1 88 ? 1.311 3.055 -4.112 1.00 93.94 88 ALA A O 1
ATOM 701 N N . VAL A 1 89 ? 2.523 4.543 -2.921 1.00 94.56 89 VAL A N 1
ATOM 702 C CA . VAL A 1 89 ? 2.464 3.829 -1.643 1.00 94.56 89 VAL A CA 1
ATOM 703 C C . VAL A 1 89 ? 1.484 4.526 -0.716 1.00 94.56 89 VAL A C 1
ATOM 705 O O . VAL A 1 89 ? 1.591 5.730 -0.510 1.00 94.56 89 VAL A O 1
ATOM 708 N N . GLU A 1 90 ? 0.569 3.774 -0.123 1.00 93.19 90 GLU A N 1
ATOM 709 C CA . GLU A 1 90 ? -0.358 4.249 0.899 1.00 93.19 90 GLU A CA 1
ATOM 710 C C . GLU A 1 90 ? -0.312 3.310 2.102 1.00 93.19 90 GLU A C 1
ATOM 712 O O . GLU A 1 90 ? -0.135 2.103 1.957 1.00 93.19 90 GLU A O 1
ATOM 717 N N . SER A 1 91 ? -0.481 3.864 3.295 1.00 92.88 91 SER A N 1
ATOM 718 C CA . SER A 1 91 ? -0.698 3.093 4.517 1.00 92.88 91 SER A CA 1
ATOM 719 C C . SER A 1 91 ? -2.047 3.478 5.090 1.00 92.88 91 SER A C 1
ATOM 721 O O . SER A 1 91 ? -2.458 4.638 4.980 1.00 92.88 91 SER A O 1
ATOM 723 N N . ASN A 1 92 ? -2.734 2.530 5.710 1.00 92.25 92 ASN A N 1
ATOM 724 C CA . ASN A 1 92 ? -4.009 2.773 6.363 1.00 92.25 92 ASN A CA 1
ATOM 725 C C . ASN A 1 92 ? -4.061 2.096 7.727 1.00 92.25 92 ASN A C 1
ATOM 727 O O . ASN A 1 92 ? -3.490 1.023 7.927 1.00 92.25 92 ASN A O 1
ATOM 731 N N . ALA A 1 93 ? -4.819 2.704 8.629 1.00 91.88 93 ALA A N 1
ATOM 732 C CA . ALA A 1 93 ? -5.276 2.088 9.860 1.00 91.88 93 ALA A CA 1
ATOM 733 C C . ALA A 1 93 ? -6.794 2.233 9.945 1.00 91.88 93 ALA A C 1
ATOM 735 O O . ALA A 1 93 ? -7.340 3.264 9.546 1.00 91.88 93 ALA A O 1
ATOM 736 N N . TRP A 1 94 ? -7.472 1.226 10.484 1.00 91.06 94 TRP A N 1
ATOM 737 C CA . TRP A 1 94 ? -8.895 1.312 10.783 1.00 91.06 94 TRP A CA 1
ATOM 738 C C . TRP A 1 94 ? -9.218 0.705 12.141 1.00 91.06 94 TRP A C 1
ATOM 740 O O . TRP A 1 94 ? -8.534 -0.197 12.626 1.00 91.06 94 TRP A O 1
ATOM 750 N N . PHE A 1 95 ? -10.281 1.215 12.742 1.00 89.31 95 PHE A N 1
ATOM 751 C CA . PHE A 1 95 ? -10.830 0.735 13.999 1.00 89.31 95 PHE A CA 1
ATOM 752 C C . PHE A 1 95 ? -12.354 0.711 13.891 1.00 89.31 95 PHE A C 1
ATOM 754 O O . PHE A 1 95 ? -12.950 1.657 13.378 1.00 89.31 95 PHE A O 1
ATOM 761 N N . ASP A 1 96 ? -12.966 -0.372 14.365 1.00 89.06 96 ASP A N 1
ATOM 762 C CA . ASP A 1 96 ? -14.412 -0.570 14.322 1.00 89.06 96 ASP A CA 1
ATOM 763 C C . ASP A 1 96 ? -15.014 -0.386 15.718 1.00 89.06 96 ASP A C 1
ATOM 765 O O . ASP A 1 96 ? -14.820 -1.201 16.621 1.00 89.06 96 ASP A O 1
ATOM 769 N N . GLU A 1 97 ? -15.788 0.681 15.880 1.00 89.44 97 GLU A N 1
ATOM 770 C CA . GLU A 1 97 ? -16.577 0.956 17.074 1.00 89.44 97 GLU A CA 1
ATOM 771 C C . GLU A 1 97 ? -17.990 0.391 16.909 1.00 89.44 97 GLU A C 1
ATOM 773 O O . GLU A 1 97 ? -18.622 0.555 15.866 1.00 89.44 97 GLU A O 1
ATOM 778 N N . HIS A 1 98 ? -18.500 -0.291 17.933 1.00 87.75 98 HIS A N 1
ATOM 779 C CA . HIS A 1 98 ? -19.846 -0.862 17.902 1.00 87.75 98 HIS A CA 1
ATOM 780 C C . HIS A 1 98 ? -20.829 0.051 18.643 1.00 87.75 98 HIS A C 1
ATOM 782 O O . HIS A 1 98 ? -20.741 0.216 19.859 1.00 87.75 98 HIS A O 1
ATOM 788 N N . GLU A 1 99 ? -21.805 0.593 17.913 1.00 87.19 99 GLU A N 1
ATOM 789 C CA . GLU A 1 99 ? -22.901 1.414 18.434 1.00 87.19 99 GLU A CA 1
ATOM 790 C C . GLU A 1 99 ? -24.224 0.642 18.279 1.00 87.19 99 GLU A C 1
ATOM 792 O O . GLU A 1 99 ? -24.929 0.754 17.271 1.00 87.19 99 GLU A O 1
ATOM 797 N N . GLY A 1 100 ? -24.559 -0.192 19.269 1.00 87.06 100 GLY A N 1
ATOM 798 C CA . GLY A 1 100 ? -25.730 -1.074 19.197 1.00 87.06 100 GLY A CA 1
ATOM 799 C C . GLY A 1 100 ? -25.605 -2.092 18.058 1.00 87.06 100 GLY A C 1
ATOM 800 O O . GLY A 1 100 ? -24.665 -2.881 18.044 1.00 87.06 100 GLY A O 1
ATOM 801 N N . ASP A 1 101 ? -26.536 -2.049 17.100 1.00 84.88 101 ASP A N 1
ATOM 802 C CA . ASP A 1 101 ? -26.544 -2.914 15.906 1.00 84.88 101 ASP A CA 1
ATOM 803 C C . ASP A 1 101 ? -25.780 -2.309 14.710 1.00 84.88 101 ASP A C 1
ATOM 805 O O . ASP A 1 101 ? -25.863 -2.815 13.587 1.00 84.88 101 ASP A O 1
ATOM 809 N N . THR A 1 102 ? -25.080 -1.191 14.916 1.00 88.50 102 THR A N 1
ATOM 810 C CA . THR A 1 102 ? -24.314 -0.503 13.870 1.00 88.50 102 THR A CA 1
ATOM 811 C C . THR A 1 102 ? -22.823 -0.537 14.167 1.00 88.50 102 THR A C 1
ATOM 813 O O . THR A 1 102 ? -22.406 -0.568 15.325 1.00 88.50 102 THR A O 1
ATOM 816 N N . ILE A 1 103 ? -22.018 -0.532 13.105 1.00 90.06 103 ILE A N 1
ATOM 817 C CA . ILE A 1 103 ? -20.560 -0.435 13.201 1.00 90.06 103 ILE A CA 1
ATOM 818 C C . ILE A 1 103 ? -20.154 0.930 12.664 1.00 90.06 103 ILE A C 1
ATOM 820 O O . ILE A 1 103 ? -20.504 1.280 11.539 1.00 90.06 103 ILE A O 1
ATOM 824 N N . VAL A 1 104 ? -19.400 1.694 13.440 1.00 90.94 104 VAL A N 1
ATOM 825 C CA . VAL A 1 104 ? -18.731 2.907 12.977 1.00 90.94 104 VAL A CA 1
ATOM 826 C C .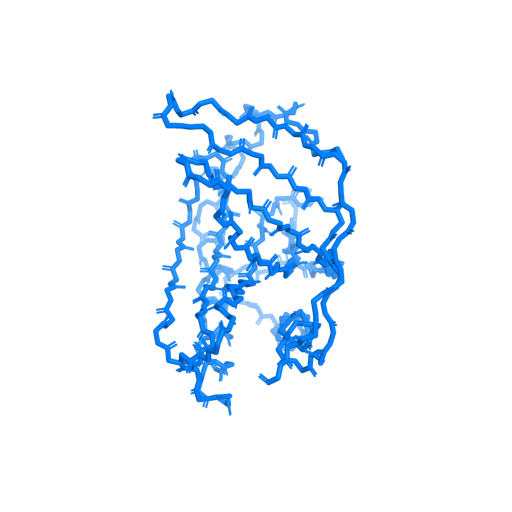 VAL A 1 104 ? -17.272 2.562 12.722 1.00 90.94 104 VAL A C 1
ATOM 828 O O . VAL A 1 104 ? -16.513 2.286 13.647 1.00 90.94 104 VAL A O 1
ATOM 831 N N . ARG A 1 105 ? -16.878 2.552 11.448 1.00 90.38 105 ARG A N 1
ATOM 832 C CA . ARG A 1 105 ? -15.487 2.338 11.050 1.00 90.38 105 ARG A CA 1
ATOM 833 C C . ARG A 1 105 ? -14.774 3.673 10.955 1.00 90.38 105 ARG A C 1
ATOM 835 O O . ARG A 1 105 ? -15.078 4.467 10.065 1.00 90.38 105 ARG A O 1
ATOM 842 N N . HIS A 1 106 ? -13.790 3.868 11.817 1.00 91.12 106 HIS A N 1
ATOM 843 C CA . HIS A 1 106 ? -12.857 4.989 11.795 1.00 91.12 106 HIS A CA 1
ATOM 844 C C . HIS A 1 106 ? -11.654 4.639 10.912 1.00 91.12 106 HIS A C 1
ATOM 846 O O . HIS A 1 106 ? -11.181 3.502 10.935 1.00 91.12 106 HIS A O 1
ATOM 852 N N . TRP A 1 107 ? -11.159 5.589 10.118 1.00 90.38 107 TRP A N 1
ATOM 853 C CA . TRP A 1 107 ? -10.093 5.382 9.135 1.00 90.38 107 TRP A CA 1
ATOM 854 C C . TRP A 1 107 ? -9.033 6.489 9.197 1.00 90.38 107 TRP A C 1
ATOM 856 O O . TRP A 1 107 ? -9.330 7.683 9.183 1.00 90.38 107 TRP A O 1
ATOM 866 N N . GLY A 1 108 ? -7.772 6.069 9.262 1.00 89.62 108 GLY A N 1
ATOM 867 C CA . GLY A 1 108 ? -6.591 6.913 9.168 1.00 89.62 108 GLY A CA 1
ATOM 868 C C . GLY A 1 108 ? -5.842 6.557 7.894 1.00 89.62 108 GLY A C 1
ATOM 869 O O . GLY A 1 108 ? -5.602 5.381 7.618 1.00 89.62 108 GLY A O 1
ATOM 870 N N . ASN A 1 109 ? -5.490 7.561 7.097 1.00 90.44 109 ASN A N 1
ATOM 871 C CA . ASN A 1 109 ? -4.761 7.367 5.849 1.00 90.44 109 ASN A CA 1
ATOM 872 C C . ASN A 1 109 ? -3.443 8.134 5.881 1.00 90.44 109 ASN A C 1
ATOM 874 O O . ASN A 1 109 ? -3.382 9.296 6.281 1.00 90.44 109 ASN A O 1
ATOM 878 N N . PHE A 1 110 ? -2.398 7.477 5.400 1.00 88.38 110 PHE A N 1
ATOM 879 C CA . PHE A 1 110 ? -1.139 8.108 5.070 1.00 88.38 110 PHE A CA 1
ATOM 880 C C . PHE A 1 110 ? -0.847 7.887 3.593 1.00 88.38 110 PHE A C 1
ATOM 882 O O . PHE A 1 110 ? -0.513 6.780 3.162 1.00 88.38 110 PHE A O 1
ATOM 889 N N . ALA A 1 111 ? -0.944 8.967 2.824 1.00 86.31 111 ALA A N 1
ATOM 890 C CA . ALA A 1 111 ? -0.462 9.000 1.457 1.00 86.31 111 ALA A CA 1
ATOM 891 C C . ALA A 1 111 ? 1.070 9.085 1.474 1.00 86.31 111 ALA A C 1
ATOM 893 O O . ALA A 1 111 ? 1.660 10.119 1.802 1.00 86.31 111 ALA A O 1
ATOM 894 N N . GLY A 1 112 ? 1.718 7.973 1.143 1.00 83.94 112 GLY A N 1
ATOM 895 C CA . GLY A 1 112 ? 3.158 7.906 0.976 1.00 83.94 112 GLY A CA 1
ATOM 896 C C . GLY A 1 112 ? 3.626 8.594 -0.307 1.00 83.94 112 GLY A C 1
ATOM 897 O O . GLY A 1 112 ? 2.885 9.256 -1.032 1.00 83.94 112 GLY A O 1
ATOM 898 N N . SER A 1 113 ? 4.919 8.455 -0.587 1.00 87.81 113 SER A N 1
ATOM 899 C CA . SER A 1 113 ? 5.511 8.965 -1.827 1.00 8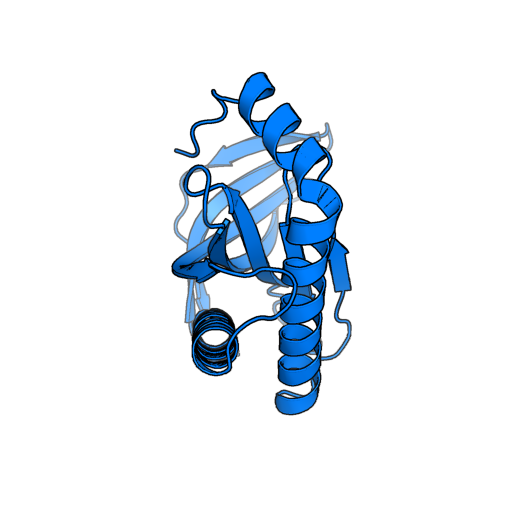7.81 113 SER A CA 1
ATOM 900 C C . SER A 1 113 ? 5.351 7.970 -2.975 1.00 87.81 113 SER A C 1
ATOM 902 O O . SER A 1 113 ? 5.108 6.783 -2.767 1.00 87.81 113 SER A O 1
ATOM 904 N N . THR A 1 114 ? 5.561 8.450 -4.197 1.00 92.81 114 THR A N 1
ATOM 905 C CA . THR A 1 114 ? 5.600 7.608 -5.392 1.00 92.81 114 THR A CA 1
ATOM 906 C C . THR A 1 114 ? 7.027 7.159 -5.718 1.00 92.81 114 THR A C 1
ATOM 908 O O . THR A 1 114 ? 8.003 7.838 -5.380 1.00 92.81 114 THR A O 1
ATOM 911 N N . VAL A 1 115 ? 7.149 6.032 -6.417 1.00 93.50 115 VAL A N 1
ATOM 912 C CA . VAL A 1 115 ? 8.387 5.550 -7.043 1.00 93.50 115 VAL A CA 1
ATOM 913 C C . VAL A 1 115 ? 8.127 5.367 -8.531 1.00 93.50 115 VAL A C 1
ATOM 915 O O . VAL A 1 115 ? 7.133 4.755 -8.914 1.00 93.50 115 VAL A O 1
ATOM 918 N N . ASN A 1 116 ? 9.009 5.907 -9.367 1.00 94.38 116 ASN A N 1
ATOM 919 C CA . ASN A 1 116 ? 8.940 5.698 -10.809 1.00 94.38 116 ASN A CA 1
ATOM 920 C C . ASN A 1 116 ? 9.746 4.449 -11.161 1.00 94.38 116 ASN A C 1
ATOM 922 O O . ASN A 1 116 ? 10.912 4.361 -10.782 1.00 94.38 116 ASN A O 1
ATOM 926 N N . ILE A 1 117 ? 9.126 3.523 -11.886 1.00 93.12 117 ILE A N 1
ATOM 927 C CA . ILE A 1 117 ? 9.746 2.299 -12.388 1.00 93.12 117 ILE A CA 1
ATOM 928 C C . ILE A 1 117 ? 9.850 2.409 -13.904 1.00 93.12 117 ILE A C 1
ATOM 930 O O . ILE A 1 117 ? 8.846 2.533 -14.606 1.00 93.12 117 ILE A O 1
ATOM 934 N N . THR A 1 118 ? 11.079 2.406 -14.397 1.00 91.00 118 THR A N 1
ATOM 935 C CA . THR A 1 118 ? 11.407 2.566 -15.816 1.00 91.00 118 THR A CA 1
ATOM 936 C C . THR A 1 118 ? 11.462 1.230 -16.543 1.00 91.00 118 THR A C 1
ATOM 938 O O . THR A 1 118 ? 10.961 1.134 -17.661 1.00 91.00 118 THR A O 1
ATOM 941 N N . ASP A 1 119 ? 11.991 0.190 -15.890 1.00 89.12 119 ASP A N 1
ATOM 942 C CA . ASP A 1 119 ? 11.950 -1.186 -16.382 1.00 89.12 119 ASP A CA 1
ATOM 943 C C . ASP A 1 119 ? 11.256 -2.108 -15.359 1.00 89.12 119 ASP A C 1
ATOM 945 O O . ASP A 1 119 ? 11.851 -2.484 -14.347 1.00 89.12 119 ASP A O 1
ATOM 949 N N . PRO A 1 120 ? 9.992 -2.491 -15.600 1.00 86.38 120 PRO A N 1
ATOM 950 C CA . PRO A 1 120 ? 9.235 -3.357 -14.700 1.00 86.38 120 PRO A CA 1
ATOM 951 C C . PRO A 1 120 ? 9.763 -4.795 -14.649 1.00 86.38 120 PRO A C 1
ATOM 953 O O . PRO A 1 120 ? 9.548 -5.485 -13.658 1.00 86.38 120 PRO A O 1
ATOM 956 N N . ARG A 1 121 ? 10.430 -5.277 -15.708 1.00 85.75 121 ARG A N 1
ATOM 957 C CA . ARG A 1 121 ? 10.920 -6.666 -15.783 1.00 85.75 121 ARG A CA 1
ATOM 958 C C . ARG A 1 121 ? 12.238 -6.838 -15.050 1.00 85.75 121 ARG A C 1
ATOM 960 O O . ARG A 1 121 ? 12.606 -7.952 -14.683 1.00 85.75 121 ARG A O 1
ATOM 967 N N . THR A 1 122 ? 12.991 -5.758 -14.893 1.00 87.56 122 THR A N 1
ATOM 968 C CA . THR A 1 122 ? 14.279 -5.773 -14.209 1.00 87.56 122 THR A CA 1
ATOM 969 C C . THR A 1 122 ? 14.452 -4.462 -13.465 1.00 87.56 122 THR A C 1
ATOM 971 O O . THR A 1 122 ? 15.146 -3.558 -13.928 1.00 87.56 122 THR A O 1
ATOM 974 N N . LEU A 1 123 ? 13.825 -4.374 -12.287 1.00 89.75 123 LEU A N 1
ATOM 975 C CA . LEU A 1 123 ? 14.001 -3.224 -11.409 1.00 89.75 123 LEU A CA 1
ATOM 976 C C . LEU A 1 123 ? 15.492 -3.042 -11.129 1.00 89.75 123 LEU A C 1
ATOM 978 O O . LEU A 1 123 ? 16.179 -3.952 -10.655 1.00 89.75 123 LEU A O 1
ATOM 982 N N . SER A 1 124 ? 15.994 -1.841 -11.388 1.00 92.06 124 SER A N 1
ATOM 983 C CA . SER A 1 124 ? 17.351 -1.483 -11.008 1.00 92.06 124 SER A CA 1
ATOM 984 C C . SER A 1 124 ? 17.530 -1.593 -9.489 1.00 92.06 124 SER A C 1
ATOM 986 O O . SER A 1 124 ? 16.578 -1.523 -8.703 1.00 92.06 124 SER A O 1
ATOM 988 N N . ALA A 1 125 ? 18.783 -1.707 -9.042 1.00 91.62 125 ALA A N 1
ATOM 989 C CA . ALA A 1 125 ? 19.097 -1.700 -7.613 1.00 91.62 125 ALA A CA 1
ATOM 990 C C . ALA A 1 125 ? 18.599 -0.417 -6.918 1.00 91.62 125 ALA A C 1
ATOM 992 O O . ALA A 1 125 ? 18.186 -0.452 -5.759 1.00 91.62 125 ALA A O 1
ATOM 993 N N . LEU A 1 126 ? 18.605 0.714 -7.635 1.00 92.81 126 LEU A N 1
ATOM 994 C CA . LEU A 1 126 ? 18.087 1.981 -7.130 1.00 92.81 126 LEU A CA 1
ATOM 995 C C . LEU A 1 126 ? 16.562 1.950 -6.975 1.00 92.81 126 LEU A C 1
ATOM 997 O O . LEU A 1 126 ? 16.071 2.324 -5.915 1.00 92.81 126 LEU A O 1
ATOM 1001 N N . GLU A 1 127 ? 15.827 1.501 -7.993 1.00 93.25 127 GLU A N 1
ATOM 1002 C CA . GLU A 1 127 ? 14.361 1.391 -7.943 1.00 93.25 127 GLU A CA 1
ATOM 1003 C C . GLU A 1 127 ? 13.911 0.426 -6.845 1.00 93.25 127 GLU A C 1
ATOM 1005 O O . GLU A 1 127 ? 13.038 0.772 -6.053 1.00 93.25 127 GLU A O 1
ATOM 1010 N N . SER A 1 128 ? 14.568 -0.731 -6.734 1.00 92.19 128 SER A N 1
ATOM 1011 C CA . SER A 1 128 ? 14.293 -1.720 -5.685 1.00 92.19 128 SER A CA 1
ATOM 1012 C C . SER A 1 128 ? 14.515 -1.139 -4.286 1.00 92.19 128 SER A C 1
ATOM 1014 O O . SER A 1 128 ? 13.668 -1.286 -3.404 1.00 92.19 128 SER A O 1
ATOM 1016 N N . ARG A 1 129 ? 15.632 -0.424 -4.083 1.00 94.06 129 ARG A N 1
ATOM 1017 C CA . ARG A 1 129 ? 15.934 0.245 -2.810 1.00 94.06 129 ARG A CA 1
ATOM 1018 C C . ARG A 1 129 ? 14.899 1.319 -2.481 1.00 94.06 129 ARG A C 1
ATOM 1020 O O . ARG A 1 129 ? 14.401 1.347 -1.362 1.00 94.06 129 ARG A O 1
ATOM 1027 N N . LEU A 1 130 ? 14.566 2.184 -3.441 1.00 94.12 130 LEU A N 1
ATOM 1028 C CA . LEU A 1 130 ? 13.578 3.246 -3.240 1.00 94.12 130 LEU A CA 1
ATOM 1029 C C . LEU A 1 130 ? 12.196 2.671 -2.924 1.00 94.12 130 LEU A C 1
ATOM 1031 O O . LEU A 1 130 ? 11.526 3.183 -2.031 1.00 94.12 130 LEU A O 1
ATOM 1035 N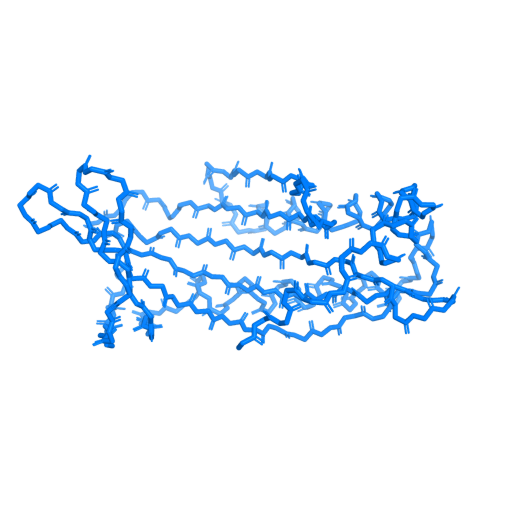 N . LEU A 1 131 ? 11.782 1.610 -3.621 1.00 93.69 131 LEU A N 1
ATOM 1036 C CA . LEU A 1 131 ? 10.523 0.920 -3.362 1.00 93.69 131 LEU A CA 1
ATOM 1037 C C . LEU A 1 131 ? 10.479 0.382 -1.930 1.00 93.69 131 LEU A C 1
ATOM 1039 O O . LEU A 1 131 ? 9.542 0.711 -1.204 1.00 93.69 131 LEU A O 1
ATOM 1043 N N . LYS A 1 132 ? 11.520 -0.342 -1.491 1.00 94.44 132 LYS A N 1
ATOM 1044 C CA . LYS A 1 132 ? 11.617 -0.814 -0.103 1.00 94.44 132 LYS A CA 1
ATOM 1045 C C . LYS A 1 132 ? 11.546 0.342 0.894 1.00 94.44 132 LYS A C 1
ATOM 1047 O O . LYS A 1 132 ? 10.698 0.321 1.773 1.00 94.44 132 LYS A O 1
ATOM 1052 N N . GLU A 1 133 ? 12.354 1.386 0.709 1.00 94.44 133 GLU A N 1
ATOM 1053 C CA . GLU A 1 133 ? 12.378 2.553 1.603 1.00 94.44 133 GLU A CA 1
ATOM 1054 C C . GLU A 1 133 ? 11.013 3.250 1.720 1.00 94.44 133 GLU A C 1
ATOM 1056 O O . GLU A 1 133 ? 10.666 3.766 2.784 1.00 94.44 133 GLU A O 1
ATOM 1061 N N . ARG A 1 134 ? 10.224 3.305 0.637 1.00 94.62 134 ARG A N 1
ATOM 1062 C CA . ARG A 1 134 ? 8.871 3.879 0.693 1.00 94.62 134 ARG A CA 1
ATOM 1063 C C . ARG A 1 134 ? 7.898 2.982 1.441 1.00 94.62 134 ARG A C 1
ATOM 1065 O O . ARG A 1 134 ? 7.088 3.509 2.200 1.00 94.62 134 ARG A O 1
ATOM 1072 N N . ILE A 1 135 ? 7.979 1.672 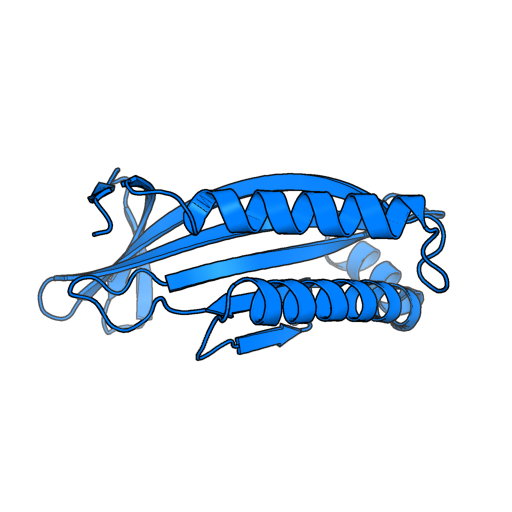1.232 1.00 94.25 135 ILE A N 1
ATOM 1073 C CA . ILE A 1 135 ? 7.116 0.706 1.911 1.00 94.25 135 ILE A CA 1
ATOM 1074 C C . ILE A 1 135 ? 7.456 0.645 3.406 1.00 94.25 135 ILE A C 1
ATOM 1076 O O . ILE A 1 135 ? 6.540 0.726 4.218 1.00 94.25 135 ILE A O 1
ATOM 1080 N N . ASP A 1 136 ? 8.738 0.611 3.777 1.00 92.81 136 ASP A N 1
ATOM 1081 C CA . ASP A 1 136 ? 9.185 0.660 5.178 1.00 92.81 136 ASP A CA 1
ATOM 1082 C C . ASP A 1 136 ? 8.650 1.925 5.871 1.00 92.81 136 ASP A C 1
ATOM 1084 O O . ASP A 1 136 ? 8.029 1.860 6.928 1.00 92.81 136 ASP A O 1
ATOM 1088 N N . ARG A 1 137 ? 8.782 3.093 5.228 1.00 91.69 137 ARG A N 1
ATOM 1089 C CA . ARG A 1 137 ? 8.243 4.347 5.777 1.00 91.69 137 ARG A CA 1
ATOM 1090 C C . ARG A 1 137 ? 6.721 4.306 5.956 1.00 91.69 137 ARG A C 1
ATOM 1092 O O . ARG A 1 137 ? 6.201 4.869 6.916 1.00 91.69 137 ARG A O 1
ATOM 1099 N N . ALA A 1 138 ? 6.003 3.699 5.013 1.00 91.88 138 ALA A N 1
ATOM 1100 C CA . ALA A 1 138 ? 4.554 3.541 5.094 1.00 91.88 138 ALA A CA 1
ATOM 1101 C C . ALA A 1 138 ? 4.150 2.572 6.217 1.00 91.88 138 ALA A C 1
ATOM 1103 O O . ALA A 1 138 ? 3.167 2.823 6.914 1.00 91.88 138 ALA A O 1
ATOM 1104 N N . TYR A 1 139 ? 4.925 1.507 6.430 1.00 91.25 139 TYR A N 1
ATOM 1105 C CA . TYR A 1 139 ? 4.771 0.605 7.566 1.00 91.25 139 TYR A CA 1
ATOM 1106 C C . TYR A 1 139 ? 4.940 1.354 8.895 1.00 91.25 139 TYR A C 1
ATOM 1108 O O . TYR A 1 139 ? 4.037 1.323 9.736 1.00 91.25 139 TYR A O 1
ATOM 1116 N N . ASP A 1 140 ? 6.049 2.081 9.055 1.00 89.88 140 ASP A N 1
ATOM 1117 C CA . ASP A 1 140 ? 6.418 2.765 10.301 1.00 89.88 140 ASP A CA 1
ATOM 1118 C C . ASP A 1 140 ? 5.362 3.764 10.781 1.00 89.88 140 ASP A C 1
ATOM 1120 O O . ASP A 1 140 ? 5.150 3.905 11.989 1.00 89.88 140 ASP A O 1
ATOM 1124 N N . GLN A 1 141 ? 4.654 4.407 9.845 1.00 88.88 141 GLN A N 1
ATOM 1125 C CA . GLN A 1 141 ? 3.649 5.430 10.130 1.00 88.88 141 GLN A CA 1
ATOM 1126 C C . GLN A 1 141 ? 2.547 4.957 11.087 1.00 88.88 141 GLN A C 1
ATOM 1128 O O . GLN A 1 141 ? 2.102 5.731 11.933 1.00 88.88 141 GLN A O 1
ATOM 1133 N N . PHE A 1 142 ? 2.086 3.712 10.964 1.00 83.06 142 PHE A N 1
ATOM 1134 C CA . PHE A 1 142 ? 1.053 3.163 11.849 1.00 83.06 142 PHE A CA 1
ATOM 1135 C C . PHE A 1 142 ? 1.571 2.036 12.734 1.00 83.06 142 PHE A C 1
ATOM 1137 O O . PHE A 1 142 ? 0.962 1.763 13.765 1.00 83.06 142 PHE A O 1
ATOM 1144 N N . SER A 1 143 ? 2.666 1.360 12.380 1.00 80.38 143 SER A N 1
ATOM 1145 C CA . SER A 1 143 ? 3.195 0.254 13.184 1.00 80.38 143 SER A CA 1
ATOM 1146 C C . SER A 1 143 ? 3.828 0.723 14.498 1.00 80.38 143 SER A C 1
ATOM 1148 O O . SER A 1 143 ? 3.648 0.055 15.514 1.00 80.38 143 SER A O 1
ATOM 1150 N N . SER A 1 144 ? 4.505 1.875 14.484 1.00 70.81 144 SER A N 1
ATOM 1151 C CA . SER A 1 144 ? 5.238 2.433 15.631 1.00 70.81 144 SER A CA 1
ATOM 1152 C C . SER A 1 144 ? 4.461 3.492 16.422 1.00 70.81 144 SER A C 1
ATOM 1154 O O . SER A 1 144 ? 4.891 3.901 17.500 1.00 70.81 144 SER A O 1
ATOM 1156 N N . SER A 1 145 ? 3.316 3.932 15.898 1.00 73.69 145 SER A N 1
ATOM 1157 C CA . SER A 1 145 ? 2.530 5.016 16.482 1.00 73.69 145 SER A CA 1
ATOM 1158 C C . SER A 1 145 ? 1.789 4.565 17.739 1.00 73.69 145 SER A C 1
ATOM 1160 O O . SER A 1 145 ? 0.966 3.653 17.694 1.00 73.69 145 SER A O 1
ATOM 1162 N N . THR A 1 146 ? 2.062 5.247 18.853 1.00 75.19 146 THR A N 1
ATOM 1163 C CA . THR A 1 146 ? 1.330 5.110 20.127 1.00 75.19 146 THR A CA 1
ATOM 1164 C C . THR A 1 146 ? -0.017 5.827 20.102 1.00 75.19 146 THR A C 1
ATOM 1166 O O . THR A 1 146 ? -0.870 5.588 20.948 1.00 75.19 146 THR A O 1
ATOM 1169 N N . GLU A 1 147 ? -0.202 6.726 19.139 1.00 83.38 147 GLU A N 1
ATOM 1170 C CA . GLU A 1 147 ? -1.436 7.459 18.906 1.00 83.38 147 GLU A CA 1
ATOM 1171 C C . GLU A 1 147 ? -1.721 7.487 17.406 1.00 83.38 147 GLU A C 1
ATOM 1173 O O . GLU A 1 147 ? -0.851 7.834 16.604 1.00 83.38 147 GLU A O 1
ATOM 1178 N N . ILE A 1 148 ? -2.936 7.102 17.024 1.00 85.00 148 ILE A N 1
ATOM 1179 C CA . ILE A 1 148 ? -3.395 7.136 15.637 1.00 85.00 148 ILE A CA 1
ATOM 1180 C C . ILE A 1 148 ? -4.569 8.104 15.546 1.00 85.00 148 ILE A C 1
ATOM 1182 O O . ILE A 1 148 ? -5.578 7.938 16.231 1.00 85.00 148 ILE A O 1
ATOM 1186 N N . ALA A 1 149 ? -4.420 9.107 14.680 1.00 87.12 149 ALA A N 1
ATOM 1187 C CA . ALA A 1 149 ? -5.500 10.004 14.301 1.00 87.12 149 ALA A CA 1
ATOM 1188 C C . ALA A 1 149 ? -6.305 9.378 13.153 1.00 87.12 149 ALA A C 1
ATOM 1190 O O . ALA A 1 149 ? -5.783 9.162 12.054 1.00 87.12 149 ALA A O 1
ATOM 1191 N N . PHE A 1 150 ? -7.575 9.100 13.417 1.00 88.81 150 PHE A N 1
ATOM 1192 C CA . PHE A 1 150 ? -8.566 8.726 12.421 1.00 88.81 150 PHE A CA 1
ATOM 1193 C C . PHE A 1 150 ? -9.337 9.985 12.031 1.00 88.81 150 PHE A C 1
ATOM 1195 O O . PHE A 1 150 ? -9.992 10.595 12.869 1.00 88.81 150 PHE A O 1
ATOM 1202 N N . THR A 1 151 ? -9.214 10.390 10.770 1.00 88.19 151 THR A N 1
ATOM 1203 C CA . THR A 1 151 ? -9.758 11.657 10.242 1.00 88.19 151 THR A CA 1
ATOM 1204 C C . THR A 1 151 ? -10.999 11.453 9.379 1.00 88.19 151 THR A C 1
ATOM 1206 O O . THR A 1 151 ? -11.518 12.380 8.757 1.00 88.19 151 THR A O 1
ATOM 1209 N N . GLN A 1 152 ? -11.431 10.202 9.247 1.00 87.69 152 GLN A N 1
ATOM 1210 C CA . GLN A 1 152 ? -12.570 9.795 8.444 1.00 87.69 152 GLN A CA 1
ATOM 1211 C C . GLN A 1 152 ? -13.327 8.716 9.196 1.00 87.69 152 GLN A C 1
ATOM 1213 O O . GLN A 1 152 ? -12.712 7.848 9.815 1.00 87.69 152 GLN A O 1
ATOM 1218 N N . ALA A 1 153 ? -14.650 8.719 9.078 1.00 89.88 153 ALA A N 1
ATOM 1219 C CA . ALA A 1 153 ? -15.468 7.648 9.610 1.00 89.88 153 ALA A CA 1
ATOM 1220 C C . ALA A 1 153 ? -16.661 7.341 8.700 1.00 89.88 153 ALA A C 1
ATOM 1222 O O . ALA A 1 153 ? -17.194 8.200 7.988 1.00 89.88 153 ALA A O 1
ATOM 1223 N N . VAL A 1 154 ? -17.059 6.073 8.698 1.00 89.69 154 VAL A N 1
ATOM 1224 C CA . VAL A 1 154 ? -18.235 5.579 7.983 1.00 89.69 154 VAL A CA 1
ATOM 1225 C C . VAL A 1 154 ? -19.067 4.750 8.942 1.00 89.69 154 VAL A C 1
ATOM 1227 O O . VAL A 1 154 ? -18.585 3.767 9.503 1.00 89.69 154 VAL A O 1
ATOM 1230 N N . ARG A 1 155 ? -20.341 5.108 9.083 1.00 90.25 155 ARG A N 1
ATOM 1231 C CA . ARG A 1 155 ? -21.325 4.281 9.773 1.00 90.25 155 ARG A CA 1
ATOM 1232 C C . ARG A 1 155 ? -21.873 3.232 8.811 1.00 90.25 155 ARG A C 1
ATOM 1234 O O . ARG A 1 155 ? -22.354 3.553 7.726 1.00 90.25 155 ARG A O 1
ATOM 1241 N N . LEU A 1 156 ? -21.795 1.975 9.222 1.00 87.44 156 LEU A N 1
ATOM 1242 C CA . LEU A 1 156 ? -22.288 0.800 8.521 1.00 87.44 156 LEU A CA 1
ATOM 1243 C C . LEU A 1 156 ? -23.558 0.320 9.220 1.00 87.44 156 LEU A C 1
ATOM 1245 O O . LEU A 1 156 ? -23.526 -0.192 10.343 1.00 87.44 156 LEU A O 1
ATOM 1249 N N . PHE A 1 157 ? -24.688 0.496 8.544 1.00 84.62 157 PHE A N 1
ATOM 1250 C CA . PHE A 1 157 ? -25.970 -0.014 9.008 1.00 84.62 157 PHE A CA 1
ATOM 1251 C C . PHE A 1 157 ? -26.141 -1.489 8.628 1.00 84.62 157 PHE A C 1
ATOM 1253 O O . PHE A 1 157 ? -25.603 -1.961 7.625 1.00 84.62 157 PHE A O 1
ATOM 1260 N N . SER A 1 158 ? -26.970 -2.213 9.381 1.00 81.81 158 SER A N 1
ATOM 1261 C CA . SER A 1 158 ? -27.303 -3.624 9.125 1.00 81.81 158 SER A CA 1
ATOM 1262 C C . SER A 1 158 ? -27.949 -3.879 7.753 1.00 81.81 158 SER A C 1
ATOM 1264 O O . SER A 1 158 ? -27.921 -4.999 7.249 1.00 81.81 158 SER A O 1
ATOM 1266 N N . ASN A 1 159 ? -28.493 -2.840 7.114 1.00 83.38 159 ASN A N 1
ATOM 1267 C CA . ASN A 1 159 ? -29.027 -2.882 5.751 1.00 83.38 159 ASN A CA 1
ATOM 1268 C C . ASN A 1 159 ? -27.947 -2.731 4.653 1.00 83.38 159 ASN A C 1
ATOM 1270 O O . ASN A 1 159 ? -28.288 -2.715 3.472 1.00 83.38 159 ASN A O 1
ATOM 1274 N N . GLY A 1 160 ? -26.669 -2.601 5.027 1.00 75.00 160 GLY A N 1
ATOM 1275 C CA . GLY A 1 160 ? -25.532 -2.494 4.112 1.00 75.00 160 GLY A CA 1
ATOM 1276 C C . GLY A 1 160 ? -25.299 -1.103 3.514 1.00 75.00 160 GLY A C 1
ATOM 1277 O O . GLY A 1 160 ? -24.385 -0.953 2.704 1.00 75.00 160 GLY A O 1
ATOM 1278 N N . HIS A 1 161 ? -26.083 -0.085 3.885 1.00 80.62 161 HIS A N 1
ATOM 1279 C CA . HIS A 1 161 ? -25.856 1.284 3.424 1.00 80.62 161 HIS A CA 1
ATOM 1280 C C . HIS A 1 161 ? -24.778 1.974 4.275 1.00 80.62 161 HIS A C 1
ATOM 1282 O O . HIS A 1 161 ? -24.951 2.065 5.489 1.00 80.62 161 HIS A O 1
ATOM 1288 N N . PRO A 1 162 ? -23.680 2.473 3.675 1.00 83.81 162 PRO A N 1
ATOM 1289 C CA . PRO A 1 162 ? -22.706 3.288 4.386 1.00 83.81 162 PRO A CA 1
ATOM 1290 C C . PRO A 1 162 ? -23.144 4.759 4.443 1.00 83.81 162 PRO A C 1
ATOM 1292 O O . PRO A 1 162 ? -23.598 5.316 3.441 1.00 83.81 162 PRO A O 1
ATOM 1295 N N . GLU A 1 163 ? -22.941 5.408 5.586 1.00 86.25 163 GLU A N 1
ATOM 1296 C CA . GLU A 1 163 ? -23.084 6.856 5.769 1.00 86.25 163 GLU A CA 1
ATOM 1297 C C . GLU A 1 163 ? -21.732 7.449 6.178 1.00 86.25 163 GLU A C 1
ATOM 1299 O O . GLU A 1 163 ? -21.130 7.015 7.159 1.00 86.25 163 GLU A O 1
ATOM 1304 N N . LEU A 1 164 ? -21.237 8.426 5.413 1.00 82.81 164 LEU A N 1
ATOM 1305 C CA . LEU A 1 164 ? -20.041 9.184 5.783 1.00 82.81 164 LEU A CA 1
ATOM 1306 C C . LEU A 1 164 ? -20.374 10.101 6.955 1.00 82.81 164 LEU A C 1
ATOM 1308 O O . LEU A 1 164 ? -21.338 10.862 6.883 1.00 82.81 164 LEU A O 1
ATOM 1312 N N . ILE A 1 165 ? -19.544 10.062 7.991 1.00 84.81 165 ILE A N 1
ATOM 1313 C CA . ILE A 1 165 ? -19.654 10.953 9.141 1.00 84.81 165 ILE A CA 1
ATOM 1314 C C . ILE A 1 165 ? -18.323 11.686 9.336 1.00 84.81 165 ILE A C 1
ATOM 1316 O O . ILE A 1 165 ? -17.245 11.104 9.205 1.00 84.81 165 ILE A O 1
ATOM 1320 N N . GLU A 1 166 ? -18.395 12.987 9.607 1.00 73.44 166 GLU A N 1
ATOM 1321 C CA . GLU A 1 166 ? -17.223 13.779 9.981 1.00 73.44 166 GLU A CA 1
ATOM 1322 C C . GLU A 1 166 ? -17.007 13.629 11.486 1.00 73.44 166 GLU A C 1
ATOM 1324 O O . GLU A 1 166 ? -17.728 14.214 12.295 1.00 73.44 166 GLU A O 1
ATOM 1329 N N . GLN A 1 167 ? -16.039 12.795 11.854 1.00 75.62 167 GLN A N 1
ATOM 1330 C CA . GLN A 1 167 ? -15.653 12.569 13.238 1.00 75.62 167 GLN A CA 1
ATOM 1331 C C . GLN A 1 167 ? -14.149 12.311 13.293 1.00 75.62 167 GLN A C 1
ATOM 1333 O O . GLN A 1 167 ? -13.663 11.346 12.705 1.00 75.62 167 GLN A O 1
ATOM 1338 N N . ASP A 1 168 ? -13.433 13.175 14.008 1.00 78.25 168 ASP A N 1
ATOM 1339 C CA . ASP A 1 168 ? -12.017 12.975 14.300 1.00 78.25 168 ASP A CA 1
ATOM 1340 C C . ASP A 1 168 ? -11.890 12.172 15.597 1.00 78.25 168 ASP A C 1
ATOM 1342 O O . ASP A 1 168 ? -12.379 12.587 16.653 1.00 78.25 168 ASP A O 1
ATOM 1346 N N . VAL A 1 169 ? -11.227 11.018 15.523 1.00 81.81 169 VAL A N 1
ATOM 1347 C CA . VAL A 1 169 ? -10.961 10.160 16.682 1.00 81.81 169 VAL A CA 1
ATOM 1348 C C . VAL A 1 169 ? -9.464 9.978 16.846 1.00 81.81 169 VAL A C 1
ATOM 1350 O O . VAL A 1 169 ? -8.761 9.553 15.933 1.00 81.81 169 VAL A O 1
ATOM 1353 N N . HIS A 1 170 ? -8.980 10.271 18.048 1.00 82.06 170 HIS A N 1
ATOM 1354 C CA . HIS A 1 170 ? -7.612 9.995 18.458 1.00 82.06 170 HIS A CA 1
ATOM 1355 C C . HIS A 1 170 ? -7.614 8.762 19.345 1.00 82.06 170 HIS A C 1
ATOM 1357 O O . HIS A 1 170 ? -8.168 8.784 20.446 1.00 82.06 170 HIS A O 1
ATOM 1363 N N . LEU A 1 171 ? -7.009 7.682 18.862 1.00 79.62 171 LEU A N 1
ATOM 1364 C CA . LEU A 1 171 ? -6.902 6.450 19.626 1.00 79.62 171 LEU A CA 1
ATOM 1365 C C . LEU A 1 171 ? -5.476 6.270 20.124 1.00 79.62 171 LEU A C 1
ATOM 1367 O O . LEU A 1 171 ? -4.531 6.224 19.333 1.00 79.62 171 LEU A O 1
ATOM 1371 N N . VAL A 1 172 ? -5.343 6.104 21.436 1.00 77.56 172 VAL A N 1
ATOM 1372 C CA . VAL A 1 172 ? -4.101 5.645 22.054 1.00 77.56 172 VAL A CA 1
ATOM 1373 C C . VAL A 1 172 ? -4.041 4.128 21.907 1.00 77.56 172 VAL A C 1
ATOM 1375 O O . VAL A 1 172 ? -4.934 3.417 22.369 1.00 77.56 172 VAL A O 1
ATOM 1378 N N . VAL A 1 173 ? -3.008 3.641 21.226 1.00 71.44 173 VAL A N 1
ATOM 1379 C CA . VAL A 1 173 ? -2.789 2.215 20.975 1.00 71.44 173 VAL A CA 1
ATOM 1380 C C . VAL A 1 173 ? -1.727 1.735 21.962 1.00 71.44 173 VAL A C 1
ATOM 1382 O O . VAL A 1 173 ? -0.542 2.022 21.787 1.00 71.44 173 VAL A O 1
ATOM 1385 N N . GLU A 1 174 ? -2.167 1.061 23.029 1.00 61.38 174 GLU A N 1
ATOM 1386 C CA . GLU A 1 174 ? -1.295 0.422 24.034 1.00 61.38 174 GLU A CA 1
ATOM 1387 C C . GLU A 1 174 ? -0.582 -0.800 23.468 1.00 61.38 174 GLU A C 1
ATOM 1389 O O . GLU A 1 174 ? -1.218 -1.553 22.691 1.00 61.38 174 GLU A O 1
#

Secondary structure (DSSP, 8-state):
------TTHHHHHHHHTHHHHHHHHHHHHHHHHHHHHHTT--S-EEEEEETTEEEEEEEEPPSS-SS-EEEEEEEEEEE-SSS-EEEEEEEEEEEEEEETTEEEEEEEEEEEEEEEES-SSS--HHHHHHHHHHHHHHHHHHHS-SEEEE-EEEEE-TTS-EEEE---EEEE--

Sequence (174 aa):
MIERSSNSAQAILEGANYDAINAILDAVETVFLSIAVEHRLRGIETERWRWDQPEIVMSWFPVPRSTDVGKNIRIFVKMGGSTHFICAVESNAWFDEHEGDTIVRHWGNFAGSTVNITDPRTLSALESRLLKERIDRAYDQFSSSTEIAFTQAVRLFSNGHPELIEQDVHLVVE

pLDDT: mean 83.37, std 13.37, range [30.08, 95.31]

Foldseek 3Di:
DPPPPDQDVQVVVCVVCVVLLVLLVVLLVVLVVVVCVVVVFPPWDWDADDVRFGKIKIKGWDDDDPWTKIKMKMWGWGDPDDFKIKIWIKIKIWGWDDDDQKTKIFIAIDGWDIQIARGSNDGDPVSSVVSSVRRVVNCCVPVVDQKTWRQWIWMAHPVRDIDTDGDIDIDGDD